Protein AF-A0A1F5B654-F1 (afdb_monomer_lite)

Secondary structure (DSSP, 8-state):
--HHHHHHHHHHHHHHHHHHHHHHHHHHHHHHHHHT-PPPEEEEEEEEEEEETTEEGGG-SSGGG--HHHHHHHHHHHHHT--EEEEEEEEEEE-S-SS-TTPPP--EEE----EEEEETTEEEEEE--SS-EEE-SSS-EEEEEEEEEEEHHHHHHTTHHHHHHHHHT-

Foldseek 3Di:
DPPVVVVVVVVVVVVVVVVVVVVVVVVVVVVLQVVLQDDKDKDWDDKAQKDKLNRTPVPPPDPVVDDPVNVVSVVVCVVVLWIKIKIKTKMWIAGCQQCPPPHHFDKDKDAKDWDFDDDVNHTFWTWMQPGIDIHGSNRGIDIGITMTMGTPSVVCVVVPPVSVVVVVVD

pLDDT: mean 78.39, std 12.97, range [49.5, 95.31]

Sequence (170 aa):
MNHSKKTISLLLVVLLGFLLFESCATLGQLGAALANLRRLKFRLSDVTDFALLGIRFSRIGSISDFNAMDALRLVQGFATKRFPAEFVLNIEAQNPNDGTGGSRQTVSTLTSLESRLLIDGVTTVTGNIDRALEIPGTGQSSIIPLRMSIDLYEFFGNKGYEGILNLALA

Radius of gyration: 29.39 Å; chains: 1; bounding box: 99×30×60 Å

Structure (mmCIF, N/CA/C/O backbone):
data_AF-A0A1F5B654-F1
#
_entry.id   AF-A0A1F5B654-F1
#
loop_
_atom_site.group_PDB
_atom_site.id
_atom_site.type_symbol
_atom_site.label_atom_id
_atom_site.label_alt_id
_atom_site.label_comp_id
_atom_site.label_asym_id
_atom_site.label_entity_id
_atom_site.label_seq_id
_atom_site.pdbx_PDB_ins_code
_atom_site.Cartn_x
_atom_site.Cartn_y
_atom_site.Cartn_z
_atom_site.occupancy
_atom_site.B_iso_or_equiv
_atom_site.auth_seq_id
_atom_site.auth_comp_id
_atom_site.auth_asym_id
_atom_site.auth_atom_id
_atom_site.pdbx_PDB_model_num
ATOM 1 N N . MET A 1 1 ? 71.977 -12.637 -32.245 1.00 56.88 1 MET A N 1
ATOM 2 C CA . MET A 1 1 ? 70.897 -12.921 -31.265 1.00 56.88 1 MET A CA 1
ATOM 3 C C . MET A 1 1 ? 70.066 -11.694 -30.832 1.00 56.88 1 MET A C 1
ATOM 5 O O . MET A 1 1 ? 69.189 -11.850 -29.992 1.00 56.88 1 MET A O 1
ATOM 9 N N . ASN A 1 2 ? 70.273 -10.494 -31.410 1.00 59.66 2 ASN A N 1
ATOM 10 C CA . ASN A 1 2 ? 69.519 -9.275 -31.046 1.00 59.66 2 ASN A CA 1
ATOM 11 C C . ASN A 1 2 ? 68.367 -8.915 -32.006 1.00 59.66 2 ASN A C 1
ATOM 13 O O . ASN A 1 2 ? 67.384 -8.332 -31.563 1.00 59.66 2 ASN A O 1
ATOM 17 N N . HIS A 1 3 ? 68.437 -9.285 -33.291 1.00 56.31 3 HIS A N 1
ATOM 18 C CA . HIS A 1 3 ? 67.361 -8.981 -34.249 1.00 56.31 3 HIS A CA 1
ATOM 19 C C . HIS A 1 3 ? 66.083 -9.795 -33.991 1.00 56.31 3 HIS A C 1
ATOM 21 O O . HIS A 1 3 ? 65.003 -9.218 -33.980 1.00 56.31 3 HIS A O 1
ATOM 27 N N . SER A 1 4 ? 66.206 -11.090 -33.668 1.00 61.38 4 SER A N 1
ATOM 28 C CA . SER A 1 4 ? 65.050 -11.958 -33.382 1.00 61.38 4 SER A CA 1
ATOM 29 C C . SER A 1 4 ? 64.292 -11.572 -32.104 1.00 61.38 4 SER A C 1
ATOM 31 O O . SER A 1 4 ? 63.087 -11.766 -32.028 1.00 61.38 4 SER A O 1
ATOM 33 N N . LYS A 1 5 ? 64.973 -11.009 -31.094 1.00 66.38 5 LYS A N 1
ATOM 34 C CA . LYS A 1 5 ? 64.323 -10.541 -29.856 1.00 66.38 5 LYS A CA 1
ATOM 35 C C . LYS A 1 5 ? 63.535 -9.245 -30.083 1.00 66.38 5 LYS A C 1
ATOM 37 O O . LYS A 1 5 ? 62.471 -9.067 -29.500 1.00 66.38 5 LYS A O 1
ATOM 42 N N . LYS A 1 6 ? 64.035 -8.365 -30.961 1.00 68.06 6 LYS A N 1
ATOM 43 C CA . LYS A 1 6 ? 63.354 -7.118 -31.348 1.00 68.06 6 LYS A CA 1
ATOM 44 C C . LYS A 1 6 ? 62.101 -7.386 -32.182 1.00 68.06 6 LYS A C 1
ATOM 46 O O . LYS A 1 6 ? 61.082 -6.758 -31.929 1.00 68.06 6 LYS A O 1
ATOM 51 N N . THR A 1 7 ? 62.151 -8.338 -33.115 1.00 75.31 7 THR A N 1
ATOM 52 C CA . THR A 1 7 ? 60.971 -8.725 -33.904 1.00 75.31 7 THR A CA 1
ATOM 53 C C . THR A 1 7 ? 59.907 -9.412 -33.053 1.00 75.31 7 THR A C 1
ATOM 55 O O . THR A 1 7 ? 58.740 -9.076 -33.196 1.00 75.31 7 THR A O 1
ATOM 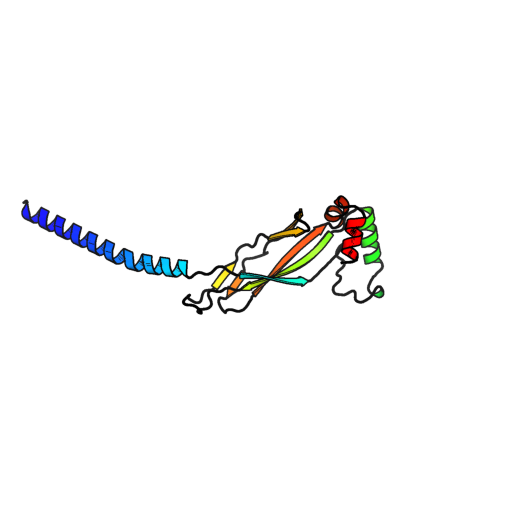58 N N . ILE A 1 8 ? 60.288 -10.286 -32.112 1.00 78.88 8 ILE A N 1
ATOM 59 C CA . ILE A 1 8 ? 59.339 -10.912 -31.170 1.00 78.88 8 ILE A CA 1
ATOM 60 C C . ILE A 1 8 ? 58.686 -9.865 -30.255 1.00 78.88 8 ILE A C 1
ATOM 62 O O . ILE A 1 8 ? 57.474 -9.895 -30.070 1.00 78.88 8 ILE A O 1
ATOM 66 N N . SER A 1 9 ? 59.460 -8.909 -29.728 1.00 78.00 9 SER A N 1
ATOM 67 C CA . SER A 1 9 ? 58.923 -7.821 -28.896 1.00 78.00 9 SER A CA 1
ATOM 68 C C . SER A 1 9 ? 57.938 -6.935 -29.671 1.00 78.00 9 SER A C 1
ATOM 70 O O . SER A 1 9 ? 56.859 -6.623 -29.174 1.00 78.00 9 SER A O 1
ATOM 72 N N . LEU A 1 10 ? 58.254 -6.604 -30.929 1.00 82.44 10 LEU A N 1
ATOM 73 C CA . LEU A 1 10 ? 57.362 -5.836 -31.801 1.00 82.44 10 LEU A CA 1
ATOM 74 C C . LEU A 1 10 ? 56.053 -6.591 -32.085 1.00 82.44 10 LEU A C 1
ATOM 76 O O . LEU A 1 10 ? 54.979 -6.000 -32.033 1.00 82.44 10 LEU A O 1
ATOM 80 N N . LEU A 1 11 ? 56.132 -7.900 -32.335 1.00 83.81 11 LEU A N 1
ATOM 81 C CA . LEU A 1 11 ? 54.964 -8.745 -32.601 1.00 83.81 11 LEU A CA 1
ATOM 82 C C . LEU A 1 11 ? 54.066 -8.881 -31.362 1.00 83.81 11 LEU A C 1
ATOM 84 O O . LEU A 1 11 ? 52.845 -8.859 -31.486 1.00 83.81 11 LEU A O 1
ATOM 88 N N . LEU A 1 12 ? 54.666 -8.941 -30.169 1.00 83.88 12 LEU A N 1
ATOM 89 C CA . LEU A 1 12 ? 53.942 -8.967 -28.899 1.00 83.88 12 LEU A CA 1
ATOM 90 C C . LEU A 1 12 ? 53.215 -7.640 -28.627 1.00 83.88 12 LEU A C 1
ATOM 92 O O . LEU A 1 12 ? 52.071 -7.653 -28.188 1.00 83.88 12 LEU A O 1
ATOM 96 N N . VAL A 1 13 ? 53.847 -6.501 -28.929 1.00 84.88 13 VAL A N 1
ATOM 97 C CA . VAL A 1 13 ? 53.232 -5.168 -28.792 1.00 84.88 13 VAL A CA 1
ATOM 98 C C . VAL A 1 13 ? 52.082 -4.981 -29.783 1.00 84.88 13 VAL A C 1
ATOM 100 O O . VAL A 1 13 ? 51.041 -4.446 -29.411 1.00 84.88 13 VAL A O 1
ATOM 103 N N . VAL A 1 14 ? 52.228 -5.462 -31.021 1.00 83.56 14 VAL A N 1
ATOM 104 C CA . VAL A 1 14 ? 51.152 -5.423 -32.025 1.00 83.56 14 VAL A CA 1
ATOM 105 C C . VAL A 1 14 ? 49.980 -6.317 -31.611 1.00 83.56 14 VAL A C 1
ATOM 107 O O . VAL A 1 14 ? 48.833 -5.881 -31.689 1.00 83.56 14 VAL A O 1
ATOM 110 N N . LEU A 1 15 ? 50.248 -7.526 -31.107 1.00 81.94 15 LEU A N 1
ATOM 111 C CA . LEU A 1 15 ? 49.211 -8.435 -30.611 1.00 81.94 15 LEU A CA 1
ATOM 112 C C . LEU A 1 15 ? 48.472 -7.852 -29.396 1.00 81.94 15 LEU A C 1
ATOM 114 O O . LEU A 1 15 ? 47.245 -7.908 -29.335 1.00 81.94 15 LEU A O 1
ATOM 118 N N . LEU A 1 16 ? 49.204 -7.243 -28.459 1.00 78.81 16 LEU A N 1
ATOM 119 C CA . LEU A 1 16 ? 48.617 -6.571 -27.299 1.00 78.81 16 LEU A CA 1
ATOM 120 C C . LEU A 1 16 ? 47.787 -5.348 -27.719 1.00 78.81 16 LEU A C 1
ATOM 122 O O . LEU A 1 16 ? 46.717 -5.119 -27.167 1.00 78.81 16 LEU A O 1
ATOM 126 N N . GLY A 1 17 ? 48.235 -4.606 -28.737 1.00 78.50 17 GLY A N 1
ATOM 127 C CA . GLY A 1 17 ? 47.474 -3.512 -29.339 1.00 78.50 17 GLY A CA 1
ATOM 128 C C . GLY A 1 17 ? 46.145 -3.987 -29.927 1.00 78.50 17 GLY A C 1
ATOM 129 O O . GLY A 1 17 ? 45.105 -3.422 -29.602 1.00 78.50 17 GLY A O 1
ATOM 130 N N . PHE A 1 18 ? 46.153 -5.065 -30.718 1.00 73.31 18 PHE A N 1
ATOM 131 C CA . PHE A 1 18 ? 44.936 -5.640 -31.308 1.00 73.31 18 PHE A CA 1
ATOM 132 C C . PHE A 1 18 ? 43.916 -6.100 -30.254 1.00 73.31 18 PHE A C 1
ATOM 134 O O . PHE A 1 18 ? 42.723 -5.847 -30.412 1.00 73.31 18 PHE A O 1
ATOM 141 N N . LEU A 1 19 ? 44.372 -6.699 -29.149 1.00 71.00 19 LEU A N 1
ATOM 142 C CA . LEU A 1 19 ? 43.492 -7.124 -28.051 1.00 71.00 19 LEU A CA 1
ATOM 143 C C . LEU A 1 19 ? 42.829 -5.943 -27.324 1.00 71.00 19 LEU A C 1
ATOM 145 O O . LEU A 1 19 ? 41.707 -6.070 -26.833 1.00 71.00 19 LEU A O 1
ATOM 149 N N . LEU A 1 20 ? 43.487 -4.782 -27.278 1.00 67.38 20 LEU A N 1
ATOM 150 C CA . LEU A 1 20 ? 42.923 -3.576 -26.669 1.00 67.38 20 LEU A CA 1
ATOM 151 C C . LEU A 1 20 ? 41.881 -2.896 -27.574 1.00 67.38 20 LEU A C 1
ATOM 153 O O . LEU A 1 20 ? 40.923 -2.329 -27.048 1.00 67.38 20 LEU A O 1
ATOM 157 N N . PHE A 1 21 ? 41.988 -3.003 -28.905 1.00 65.62 21 PHE A N 1
ATOM 158 C CA . PHE A 1 21 ? 40.995 -2.433 -29.832 1.00 65.62 21 PHE A CA 1
ATOM 159 C C . PHE A 1 21 ? 39.632 -3.152 -29.788 1.00 65.62 21 PHE A C 1
ATOM 161 O O . PHE A 1 21 ? 38.596 -2.488 -29.815 1.00 65.62 21 PHE A O 1
ATOM 168 N N . GLU A 1 22 ? 39.612 -4.480 -29.633 1.00 60.59 22 GLU A N 1
ATOM 169 C CA . GLU A 1 22 ? 38.377 -5.285 -29.509 1.00 60.59 22 GLU A CA 1
ATOM 170 C C . GLU A 1 22 ? 37.593 -4.986 -28.210 1.00 60.59 22 GLU A C 1
ATOM 172 O O . GLU A 1 22 ? 36.364 -5.073 -28.161 1.00 60.59 22 GLU A O 1
ATOM 177 N N . SER A 1 23 ? 38.288 -4.570 -27.144 1.00 58.88 23 SER A N 1
ATOM 178 C CA . SER A 1 23 ? 37.666 -4.278 -25.841 1.00 58.88 23 SER A CA 1
ATOM 179 C C . SER A 1 23 ? 36.806 -3.005 -25.815 1.00 58.88 23 SER A C 1
ATOM 181 O O . SER A 1 23 ? 35.930 -2.865 -24.963 1.00 58.88 23 SER A O 1
ATOM 183 N N . CYS A 1 24 ? 37.007 -2.078 -26.756 1.00 62.72 24 CYS A N 1
ATOM 184 C CA . CYS A 1 24 ? 36.300 -0.795 -26.750 1.00 62.72 24 CYS A CA 1
ATOM 185 C C . CYS A 1 24 ? 34.873 -0.910 -27.324 1.00 62.72 24 CYS A C 1
ATOM 187 O O . CYS A 1 24 ? 33.939 -0.268 -26.837 1.00 62.72 24 CYS A O 1
ATOM 189 N N . ALA A 1 25 ? 34.671 -1.784 -28.318 1.00 63.09 25 ALA A N 1
ATOM 190 C CA . ALA A 1 25 ? 33.364 -2.011 -28.939 1.00 63.09 25 ALA A CA 1
ATOM 191 C C . ALA A 1 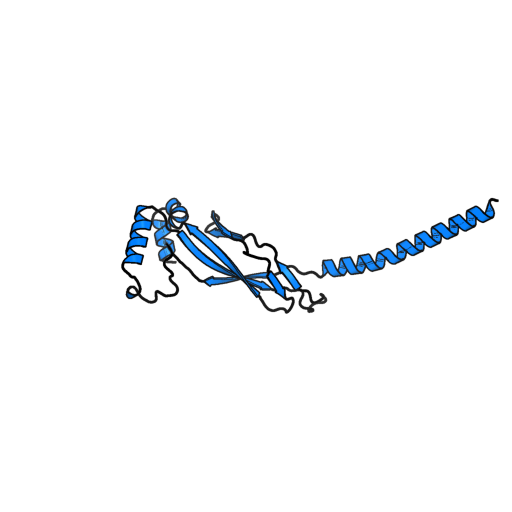25 ? 32.374 -2.720 -27.994 1.00 63.09 25 ALA A C 1
ATOM 193 O O . ALA A 1 25 ? 31.187 -2.391 -27.968 1.00 63.09 25 ALA A O 1
ATOM 194 N N . THR A 1 26 ? 32.863 -3.652 -27.175 1.00 62.50 26 THR A N 1
ATOM 195 C CA . THR A 1 26 ? 32.043 -4.394 -26.203 1.00 62.50 26 THR A CA 1
ATOM 196 C C . THR A 1 26 ? 31.641 -3.525 -25.007 1.00 62.50 26 THR A C 1
ATOM 198 O O . THR A 1 26 ? 30.491 -3.575 -24.566 1.00 62.50 26 THR A O 1
ATOM 201 N N . LEU A 1 27 ? 32.531 -2.645 -24.537 1.00 61.28 27 LEU A N 1
ATOM 202 C CA . LEU A 1 27 ? 32.226 -1.670 -23.483 1.00 61.28 27 LEU A CA 1
ATOM 203 C C . LEU A 1 27 ? 31.180 -0.635 -23.919 1.00 61.28 27 LEU A C 1
ATOM 205 O O . LEU A 1 27 ? 30.294 -0.299 -23.134 1.00 61.28 27 LEU A O 1
ATOM 209 N N . GLY A 1 28 ? 31.230 -0.166 -25.171 1.00 61.41 28 GLY A N 1
ATOM 210 C CA . GLY A 1 28 ? 30.228 0.757 -25.714 1.00 61.41 28 GLY A CA 1
ATOM 211 C C . GLY A 1 28 ? 28.823 0.148 -25.779 1.00 61.41 28 GLY A C 1
ATOM 212 O O . GLY A 1 28 ? 27.845 0.808 -25.430 1.00 61.41 28 GLY A O 1
ATOM 213 N N . GLN A 1 29 ? 28.716 -1.131 -26.151 1.00 58.28 29 GLN A N 1
ATOM 214 C CA . GLN A 1 29 ? 27.439 -1.857 -26.182 1.00 58.28 29 GLN A CA 1
ATOM 215 C C . GLN A 1 29 ? 26.865 -2.085 -24.779 1.00 58.28 29 GLN A C 1
ATOM 217 O O . GLN A 1 29 ? 25.664 -1.910 -24.575 1.00 58.28 29 GLN A O 1
ATOM 222 N N . LEU A 1 30 ? 27.711 -2.413 -23.799 1.00 59.41 30 LEU A N 1
ATOM 223 C CA . LEU A 1 30 ? 27.300 -2.547 -22.398 1.00 59.41 30 LEU A CA 1
ATOM 224 C C . LEU A 1 30 ? 26.884 -1.201 -21.791 1.00 59.41 30 LEU A C 1
ATOM 226 O O . LEU A 1 30 ? 25.859 -1.123 -21.117 1.00 59.41 30 LEU A O 1
ATOM 230 N N . GLY A 1 31 ? 27.634 -0.134 -22.075 1.00 60.50 31 GLY A N 1
ATOM 231 C CA . GLY A 1 31 ? 27.306 1.227 -21.656 1.00 60.50 31 GLY A CA 1
ATOM 232 C C . GLY A 1 31 ? 25.992 1.719 -22.259 1.00 60.50 31 GLY A C 1
ATOM 233 O O . GLY A 1 31 ? 25.167 2.269 -21.538 1.00 60.50 31 GLY A O 1
ATOM 234 N N . ALA A 1 32 ? 25.745 1.457 -23.545 1.00 57.69 32 ALA A N 1
ATOM 235 C CA . ALA A 1 32 ? 24.478 1.773 -24.201 1.00 57.69 32 ALA A CA 1
ATOM 236 C C . ALA A 1 32 ? 23.314 0.931 -23.653 1.00 57.69 32 ALA A C 1
ATOM 238 O O . ALA A 1 32 ? 22.221 1.459 -23.460 1.00 57.69 32 ALA A O 1
ATOM 239 N N . ALA A 1 33 ? 23.526 -0.355 -23.363 1.00 55.66 33 ALA A N 1
ATOM 240 C CA . ALA A 1 33 ? 22.506 -1.202 -22.751 1.00 55.66 33 ALA A CA 1
ATOM 241 C C . ALA A 1 33 ? 22.137 -0.713 -21.341 1.00 55.66 33 ALA A C 1
ATOM 243 O O . ALA A 1 33 ? 20.953 -0.587 -21.046 1.00 55.66 33 ALA A O 1
ATOM 244 N N . LEU A 1 34 ? 23.119 -0.358 -20.501 1.00 59.00 34 LEU A N 1
ATOM 245 C CA . LEU A 1 34 ? 22.869 0.216 -19.172 1.00 59.00 34 LEU A CA 1
ATOM 246 C C . LEU A 1 34 ? 22.266 1.626 -19.235 1.00 59.00 34 LEU A C 1
ATOM 248 O O . LEU A 1 34 ? 21.372 1.936 -18.453 1.00 59.00 34 LEU A O 1
ATOM 252 N N . ALA A 1 35 ? 22.726 2.476 -20.157 1.00 58.59 35 ALA A N 1
ATOM 253 C CA . ALA A 1 35 ? 22.224 3.842 -20.314 1.00 58.59 35 ALA A CA 1
ATOM 254 C C . ALA A 1 35 ? 20.762 3.883 -20.786 1.00 58.59 35 ALA A C 1
ATOM 256 O O . ALA A 1 35 ? 20.040 4.825 -20.463 1.00 58.59 35 ALA A O 1
ATOM 257 N N . ASN A 1 36 ? 20.318 2.858 -21.520 1.00 55.44 36 ASN A N 1
ATOM 258 C CA . ASN A 1 36 ? 18.947 2.749 -22.015 1.00 55.44 36 ASN A CA 1
ATOM 259 C C . ASN A 1 36 ? 17.988 2.036 -21.051 1.00 55.44 36 ASN A C 1
ATOM 261 O O . ASN A 1 36 ? 16.782 2.042 -21.309 1.00 55.44 36 ASN A O 1
ATOM 265 N N . LEU A 1 37 ? 18.476 1.461 -19.942 1.00 59.19 37 LEU A N 1
ATOM 266 C CA . LEU A 1 37 ? 17.613 0.917 -18.894 1.00 59.19 37 LEU A CA 1
ATOM 267 C C . LEU A 1 37 ? 16.969 2.062 -18.114 1.00 59.19 37 LEU A C 1
ATOM 269 O O . LEU A 1 37 ? 17.524 2.647 -17.182 1.00 59.19 37 LEU A O 1
ATOM 273 N N . ARG A 1 38 ? 15.750 2.389 -18.521 1.00 69.50 38 ARG A N 1
ATOM 274 C CA . ARG A 1 38 ? 14.913 3.385 -17.870 1.00 69.50 38 ARG A CA 1
ATOM 275 C C . ARG A 1 38 ? 14.325 2.785 -16.591 1.00 69.50 38 ARG A C 1
ATOM 277 O O . ARG A 1 38 ? 13.919 1.625 -16.560 1.00 69.50 38 ARG A O 1
ATOM 284 N N . ARG A 1 39 ? 14.279 3.587 -15.523 1.00 83.25 39 ARG A N 1
ATOM 285 C CA . ARG A 1 39 ? 13.740 3.168 -14.219 1.00 83.25 39 ARG A CA 1
ATOM 286 C C . ARG A 1 39 ? 12.236 2.910 -14.309 1.00 83.25 39 ARG A C 1
ATOM 288 O O . ARG A 1 39 ? 11.538 3.650 -15.003 1.00 83.25 39 ARG A O 1
ATOM 295 N N . LEU A 1 40 ? 11.753 1.914 -13.565 1.00 89.12 40 LEU A N 1
ATOM 296 C CA . LEU A 1 40 ? 10.320 1.701 -13.360 1.00 89.12 40 LEU A CA 1
ATOM 297 C C . LEU A 1 40 ? 9.656 2.993 -12.869 1.00 89.12 40 LEU A C 1
ATOM 299 O O . LEU A 1 40 ? 10.220 3.724 -12.050 1.00 89.12 40 LEU A O 1
ATOM 303 N N . LYS A 1 41 ? 8.460 3.267 -13.382 1.00 91.44 41 LYS A N 1
ATOM 304 C CA . LYS A 1 41 ? 7.625 4.386 -12.946 1.00 91.44 41 LYS A CA 1
ATOM 305 C C . LYS A 1 41 ? 6.515 3.854 -12.063 1.00 91.44 41 LYS A C 1
ATOM 307 O O . LYS A 1 41 ? 5.885 2.867 -12.428 1.00 91.44 41 LYS A O 1
ATOM 312 N N . PHE A 1 42 ? 6.265 4.532 -10.951 1.00 91.62 42 PHE A N 1
ATOM 313 C CA . PHE A 1 42 ? 5.256 4.132 -9.980 1.00 91.62 42 PHE A CA 1
ATOM 314 C C . PHE A 1 42 ? 4.171 5.196 -9.863 1.00 91.62 42 PHE A C 1
ATOM 316 O O . PHE A 1 42 ? 4.467 6.393 -9.893 1.00 91.62 42 PHE A O 1
ATOM 323 N N . ARG A 1 43 ? 2.923 4.759 -9.708 1.00 92.81 43 ARG A N 1
ATOM 324 C CA . ARG A 1 43 ? 1.765 5.623 -9.471 1.00 92.81 43 ARG A CA 1
ATOM 325 C C . ARG A 1 43 ? 0.841 4.967 -8.452 1.00 92.81 43 ARG A C 1
ATOM 327 O O . ARG A 1 43 ? 0.587 3.772 -8.530 1.00 92.81 43 ARG A O 1
ATOM 334 N N . LEU A 1 44 ? 0.317 5.750 -7.514 1.00 90.88 44 LEU A N 1
ATOM 335 C CA . LEU A 1 44 ? -0.742 5.286 -6.617 1.00 90.88 44 LEU A CA 1
ATOM 336 C C . LEU A 1 44 ? -2.025 5.083 -7.436 1.00 90.88 44 LEU A C 1
ATOM 338 O O . LEU A 1 44 ? -2.423 5.982 -8.184 1.00 90.88 44 LEU A O 1
ATOM 342 N N . SER A 1 45 ? -2.624 3.898 -7.332 1.00 93.06 45 SER A N 1
ATOM 343 C CA . SER A 1 45 ? -3.876 3.553 -8.011 1.00 93.06 45 SER A CA 1
ATOM 344 C C . SER A 1 45 ? -5.058 3.838 -7.095 1.00 93.06 45 SER A C 1
ATOM 346 O O . SER A 1 45 ? -5.756 4.835 -7.268 1.00 93.06 45 SER A O 1
ATOM 348 N N . ASP A 1 46 ? -5.246 2.978 -6.101 1.00 91.06 46 ASP A N 1
ATOM 349 C CA . ASP A 1 46 ? -6.411 2.940 -5.234 1.00 91.06 46 ASP A CA 1
ATOM 350 C C . ASP A 1 46 ? -6.082 2.217 -3.921 1.00 91.06 46 ASP A C 1
ATOM 352 O O . ASP A 1 46 ? -5.037 1.573 -3.771 1.00 91.06 46 ASP A O 1
ATOM 356 N N . VAL A 1 47 ? -6.983 2.360 -2.952 1.00 89.50 47 VAL A N 1
ATOM 357 C CA . VAL A 1 47 ? -6.931 1.664 -1.667 1.00 89.50 47 VAL A CA 1
ATOM 358 C C . VAL A 1 47 ? -8.106 0.701 -1.607 1.00 89.50 47 VAL A C 1
ATOM 360 O O . VAL A 1 47 ? -9.250 1.091 -1.830 1.00 89.50 47 VAL A O 1
ATOM 363 N N . THR A 1 48 ? -7.821 -0.558 -1.302 1.00 90.75 48 THR A N 1
ATOM 364 C CA . THR A 1 48 ? -8.804 -1.646 -1.278 1.00 90.75 48 THR A CA 1
ATOM 365 C C . THR A 1 48 ? -8.713 -2.431 0.025 1.00 90.75 48 THR A C 1
ATOM 367 O O . THR A 1 48 ? -7.813 -2.212 0.837 1.00 90.75 48 THR A O 1
ATOM 370 N N . ASP A 1 49 ? -9.678 -3.326 0.252 1.00 90.12 49 ASP A N 1
ATOM 371 C CA . ASP A 1 49 ? -9.693 -4.249 1.394 1.00 90.12 49 ASP A CA 1
ATOM 372 C C . ASP A 1 49 ? -9.534 -3.582 2.769 1.00 90.12 49 ASP A C 1
ATOM 374 O O . ASP A 1 49 ? -8.937 -4.155 3.680 1.00 90.12 49 ASP A O 1
ATOM 378 N N . PHE A 1 50 ? -10.092 -2.379 2.936 1.00 88.69 50 PHE A N 1
ATOM 379 C CA . PHE A 1 50 ? -10.056 -1.691 4.221 1.00 88.69 50 PHE A CA 1
ATOM 380 C C . PHE A 1 50 ? -10.797 -2.496 5.299 1.00 88.69 50 PHE A C 1
ATOM 382 O O . PHE A 1 50 ? -11.972 -2.868 5.143 1.00 88.69 50 PHE A O 1
ATOM 389 N N . ALA A 1 51 ? -10.112 -2.724 6.413 1.00 89.25 51 ALA A N 1
ATOM 390 C CA . ALA A 1 51 ? -10.637 -3.364 7.600 1.00 89.25 51 ALA A CA 1
ATOM 391 C C . ALA A 1 51 ? -10.237 -2.591 8.859 1.00 89.25 51 ALA A C 1
ATOM 393 O O . ALA A 1 51 ? -9.116 -2.114 8.958 1.00 89.25 51 ALA A O 1
ATOM 394 N N . LEU A 1 52 ? -11.127 -2.516 9.846 1.00 87.88 52 LEU A N 1
ATOM 395 C CA . LEU A 1 52 ? -10.867 -1.943 11.172 1.00 87.88 52 LEU A CA 1
ATOM 396 C C . LEU A 1 52 ? -11.224 -2.991 12.213 1.00 87.88 52 LEU A C 1
ATOM 398 O O . LEU A 1 52 ? -12.341 -3.503 12.193 1.00 87.88 52 LEU A O 1
ATOM 402 N N . LEU A 1 53 ? -10.297 -3.335 13.110 1.00 89.25 53 LEU A N 1
ATOM 403 C CA . LEU A 1 53 ? -10.510 -4.404 14.099 1.00 89.25 53 LEU A CA 1
ATOM 404 C C . LEU A 1 53 ? -10.939 -5.739 13.440 1.00 89.25 53 LEU A C 1
ATOM 406 O O . LEU A 1 53 ? -11.708 -6.516 14.007 1.00 89.25 53 LEU A O 1
ATOM 410 N N . GLY A 1 54 ? -10.474 -5.985 12.207 1.00 87.62 54 GLY A N 1
ATOM 411 C CA . GLY A 1 54 ? -10.847 -7.140 11.379 1.00 87.62 54 GLY A CA 1
ATOM 412 C C . GLY A 1 54 ? -12.243 -7.069 10.737 1.00 87.62 54 GLY A C 1
ATOM 413 O O . GLY A 1 54 ? -12.630 -7.988 10.012 1.00 87.62 54 GLY A O 1
ATOM 414 N N . ILE A 1 55 ? -13.001 -5.996 10.970 1.00 85.62 55 ILE A N 1
ATOM 415 C CA . ILE A 1 55 ? -14.301 -5.730 10.343 1.00 85.62 55 ILE A CA 1
ATOM 416 C C . ILE A 1 55 ? -14.029 -5.139 8.960 1.00 85.62 55 ILE A C 1
ATOM 418 O O . ILE A 1 55 ? -13.363 -4.115 8.867 1.00 85.62 55 ILE A O 1
ATOM 422 N N . ARG A 1 56 ? -14.504 -5.768 7.879 1.00 83.81 56 ARG A N 1
ATOM 423 C CA . ARG A 1 56 ? -14.282 -5.286 6.502 1.00 83.81 56 ARG A CA 1
ATOM 424 C C . ARG A 1 56 ? -15.388 -4.333 6.064 1.00 83.81 56 ARG A C 1
ATOM 426 O O . ARG A 1 56 ? -16.562 -4.688 6.124 1.00 83.81 56 ARG A O 1
ATOM 433 N N . PHE A 1 57 ? -14.998 -3.170 5.549 1.00 69.62 57 PHE A N 1
ATOM 434 C CA . PHE A 1 57 ? -15.928 -2.096 5.173 1.00 69.62 57 PHE A CA 1
ATOM 435 C C . PHE A 1 57 ? -16.357 -2.144 3.703 1.00 69.62 57 PHE A C 1
ATOM 437 O O . PHE A 1 57 ? -17.315 -1.478 3.330 1.00 69.62 57 PHE A O 1
ATOM 444 N N . SER A 1 58 ? -15.753 -3.018 2.885 1.00 61.75 58 SER A N 1
ATOM 445 C CA . SER A 1 58 ? -16.155 -3.284 1.490 1.00 61.75 58 SER A CA 1
ATOM 446 C C . SER A 1 58 ? -17.594 -3.802 1.326 1.00 61.75 58 SER A C 1
ATOM 448 O O . SER A 1 58 ? -18.072 -3.953 0.204 1.00 61.75 58 SER A O 1
ATOM 450 N N . ARG A 1 59 ? -18.291 -4.075 2.437 1.00 50.53 59 ARG A N 1
ATOM 451 C CA . ARG A 1 59 ? -19.645 -4.635 2.488 1.00 50.53 59 ARG A CA 1
ATOM 452 C C . ARG A 1 59 ? -20.676 -3.735 3.176 1.00 50.53 59 ARG A C 1
ATOM 454 O O . ARG A 1 59 ? -21.830 -4.131 3.249 1.00 50.53 59 ARG A O 1
ATOM 461 N N . ILE A 1 60 ? -20.281 -2.577 3.704 1.00 49.50 60 ILE A N 1
ATOM 462 C CA . ILE A 1 60 ? -21.137 -1.768 4.582 1.00 49.50 60 ILE A CA 1
ATOM 463 C C . ILE A 1 60 ? -21.725 -0.622 3.761 1.00 49.50 60 ILE A C 1
ATOM 465 O O . ILE A 1 60 ? -21.237 0.503 3.780 1.00 49.50 60 ILE A O 1
ATOM 469 N N . GLY A 1 61 ? -22.770 -0.935 2.995 1.00 55.44 61 GLY A N 1
ATOM 470 C CA . GLY A 1 61 ? -23.615 0.085 2.365 1.00 55.44 61 GLY A CA 1
ATOM 471 C C . GLY A 1 61 ? -24.628 0.681 3.348 1.00 55.44 61 GLY A C 1
ATOM 472 O O . GLY A 1 61 ? -25.268 1.684 3.040 1.00 55.44 61 GLY A O 1
ATOM 473 N N . SER A 1 62 ? -24.794 0.062 4.526 1.00 55.38 62 SER A N 1
ATOM 474 C CA . SER A 1 62 ? -25.810 0.422 5.512 1.00 55.38 62 SER A CA 1
ATOM 475 C C . SER A 1 62 ? -25.403 0.063 6.947 1.00 55.38 62 SER A C 1
ATOM 477 O O . SER A 1 62 ? -24.686 -0.906 7.189 1.00 55.38 62 SER A O 1
ATOM 479 N N . ILE A 1 63 ? -25.938 0.796 7.929 1.00 58.09 63 ILE A N 1
ATOM 480 C CA . ILE A 1 63 ? -25.797 0.491 9.369 1.00 58.09 63 ILE A CA 1
ATOM 481 C C . ILE A 1 63 ? -26.368 -0.904 9.714 1.00 58.09 63 ILE A C 1
ATOM 483 O O . ILE A 1 63 ? -25.970 -1.506 10.707 1.00 58.09 63 ILE A O 1
ATOM 487 N N . SER A 1 64 ? -27.261 -1.457 8.8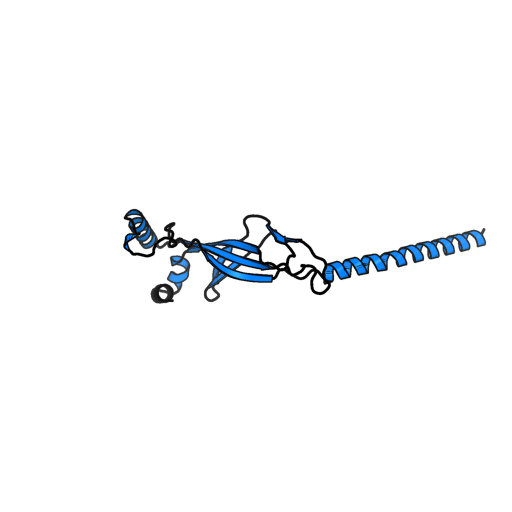83 1.00 58.81 64 SER A N 1
ATOM 488 C CA . SER A 1 64 ? -27.863 -2.787 9.063 1.00 58.81 64 SER A CA 1
ATOM 489 C C . SER A 1 64 ? -26.930 -3.972 8.789 1.00 58.81 64 SER A C 1
ATOM 491 O O . SER A 1 64 ? -27.268 -5.090 9.172 1.00 58.81 64 SER A O 1
ATOM 493 N N . ASP A 1 65 ? -25.759 -3.755 8.185 1.00 64.56 65 ASP A N 1
ATOM 494 C CA . ASP A 1 65 ? -24.764 -4.816 7.965 1.00 64.56 65 ASP A CA 1
ATOM 495 C C . ASP A 1 65 ? -23.923 -5.108 9.226 1.00 64.56 65 ASP A C 1
ATOM 497 O O . ASP A 1 65 ? -23.134 -6.057 9.257 1.00 64.56 65 AS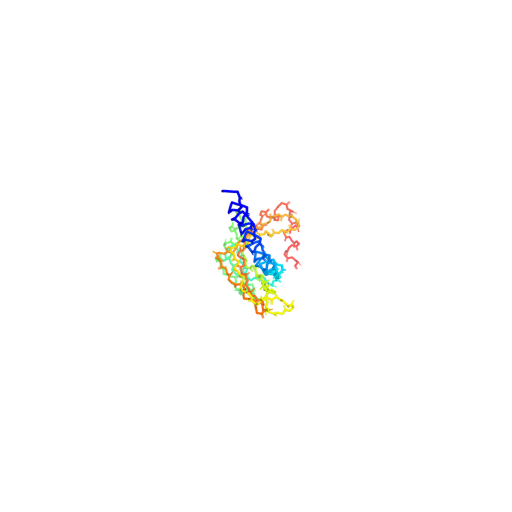P A O 1
ATOM 501 N N . PHE A 1 66 ? -24.108 -4.309 10.285 1.00 68.19 66 PHE A N 1
ATOM 502 C CA . PHE A 1 66 ? -23.409 -4.440 11.558 1.00 68.19 66 PHE A CA 1
ATOM 503 C C . PHE A 1 66 ? -24.042 -5.530 12.430 1.00 68.19 66 PHE A C 1
ATOM 505 O O . PHE A 1 66 ? -25.172 -5.402 12.904 1.00 68.19 66 PHE A O 1
ATOM 512 N N . ASN A 1 67 ? -23.303 -6.611 12.680 1.00 79.44 67 ASN A N 1
ATOM 513 C CA . ASN A 1 67 ? -23.738 -7.654 13.609 1.00 79.44 67 ASN A CA 1
ATOM 514 C C . ASN A 1 67 ? -23.264 -7.362 15.050 1.00 79.44 67 ASN A C 1
ATOM 516 O O . ASN A 1 67 ? -22.393 -6.525 15.300 1.00 79.44 67 ASN A O 1
ATOM 520 N N . ALA A 1 68 ? -23.824 -8.087 16.023 1.00 85.12 68 ALA A N 1
ATOM 521 C CA . ALA A 1 68 ? -23.483 -7.926 17.440 1.00 85.12 68 ALA A CA 1
ATOM 522 C C . ALA A 1 68 ? -21.997 -8.206 17.756 1.00 85.12 68 ALA A C 1
ATOM 524 O O . ALA A 1 68 ? -21.451 -7.631 18.698 1.00 85.12 68 ALA A O 1
ATOM 525 N N . MET A 1 69 ? -21.326 -9.054 16.969 1.00 86.31 69 MET A N 1
ATOM 526 C CA . MET A 1 69 ? -19.901 -9.346 17.152 1.00 86.31 69 MET A CA 1
ATOM 527 C C . MET A 1 69 ? -19.018 -8.182 16.709 1.00 86.31 69 MET A C 1
ATOM 529 O O . MET A 1 69 ? -18.026 -7.885 17.370 1.00 86.31 69 MET A O 1
ATOM 533 N N . ASP A 1 70 ? -19.387 -7.498 15.631 1.00 84.44 70 ASP A N 1
ATOM 534 C CA . ASP A 1 70 ? -18.685 -6.305 15.168 1.00 84.44 70 ASP A CA 1
ATOM 535 C C . ASP A 1 70 ? -18.845 -5.164 16.182 1.00 84.44 70 ASP A C 1
ATOM 537 O O . ASP A 1 70 ? -17.867 -4.501 16.525 1.00 84.44 70 ASP A O 1
ATOM 541 N N . ALA A 1 71 ? -20.037 -5.009 16.773 1.00 82.69 71 ALA A N 1
ATOM 542 C CA . ALA A 1 71 ? -20.258 -4.069 17.874 1.00 82.69 71 ALA A CA 1
ATOM 543 C C . ALA A 1 71 ? -19.390 -4.395 19.104 1.00 82.69 71 ALA A C 1
ATOM 545 O O . ALA A 1 71 ? -18.763 -3.502 19.675 1.00 82.69 71 ALA A O 1
ATOM 546 N N . LEU A 1 72 ? -19.290 -5.673 19.487 1.00 89.00 72 LEU A N 1
ATOM 547 C CA . LEU A 1 72 ? -18.424 -6.106 20.586 1.00 89.00 72 LEU A CA 1
ATOM 548 C C . LEU A 1 72 ? -16.944 -5.797 20.308 1.00 89.00 72 LEU A C 1
ATOM 550 O O . LEU A 1 72 ? -16.250 -5.293 21.191 1.00 89.00 72 LEU A O 1
ATOM 554 N N . ARG A 1 73 ? -16.466 -6.050 19.082 1.00 88.19 73 ARG A N 1
ATOM 555 C CA . ARG A 1 73 ? -15.091 -5.728 18.662 1.00 88.19 73 ARG A CA 1
ATOM 556 C C . ARG A 1 73 ? -14.806 -4.233 18.751 1.00 88.19 73 ARG A C 1
ATOM 558 O O . ARG A 1 73 ? -13.758 -3.862 19.273 1.00 88.19 73 ARG A O 1
ATOM 565 N N . LEU A 1 74 ? -15.734 -3.383 18.305 1.00 84.56 74 LEU A N 1
ATOM 566 C CA . LEU A 1 74 ? -15.610 -1.927 18.437 1.00 84.56 74 LEU A CA 1
ATOM 567 C C . LEU A 1 74 ? -15.505 -1.491 19.904 1.00 84.56 74 LEU A C 1
ATOM 569 O O . LEU A 1 74 ? -14.609 -0.724 20.254 1.00 84.56 74 LEU A O 1
ATOM 573 N N . VAL A 1 75 ? -16.389 -1.998 20.771 1.00 85.25 75 VAL A N 1
ATOM 574 C CA . VAL A 1 75 ? -16.382 -1.678 22.210 1.00 85.25 75 VAL A CA 1
ATOM 575 C C . VAL A 1 75 ? -15.073 -2.121 22.861 1.00 85.25 75 VAL A C 1
ATOM 577 O O . VAL A 1 75 ? -14.481 -1.371 23.638 1.00 85.25 75 VAL A O 1
ATOM 580 N N . GLN A 1 76 ? -14.586 -3.315 22.523 1.00 89.12 76 GLN A N 1
ATOM 581 C CA . GLN A 1 76 ? -13.307 -3.810 23.019 1.00 89.12 76 GLN A CA 1
ATOM 582 C C . GLN A 1 76 ? -12.134 -2.951 22.525 1.00 89.12 76 GLN A C 1
ATOM 584 O O . GLN A 1 76 ? -11.258 -2.611 23.322 1.00 89.12 76 GLN A O 1
ATOM 589 N N . GLY A 1 77 ? -12.118 -2.566 21.246 1.00 86.38 77 GLY A N 1
ATOM 590 C CA . GLY A 1 77 ? -11.112 -1.659 20.684 1.00 86.38 77 GLY A CA 1
ATOM 591 C C . GLY A 1 77 ? -11.083 -0.313 21.408 1.00 86.38 77 GLY A C 1
ATOM 592 O O . GLY A 1 77 ? -10.019 0.160 21.807 1.00 86.38 77 GLY A O 1
ATOM 593 N N . PHE A 1 78 ? -12.260 0.245 21.708 1.00 84.31 78 PHE A N 1
ATOM 594 C CA . PHE A 1 78 ? -12.386 1.470 22.496 1.00 84.31 78 PHE A CA 1
ATOM 595 C C . PHE A 1 78 ? -11.846 1.312 23.923 1.00 84.31 78 PHE A C 1
ATOM 597 O O . PHE A 1 78 ? -11.023 2.112 24.366 1.00 84.31 78 PHE A O 1
ATOM 604 N N . ALA A 1 79 ? -12.250 0.254 24.632 1.00 87.56 79 ALA A N 1
ATOM 605 C CA . ALA A 1 79 ? -11.802 -0.011 26.000 1.00 87.56 79 ALA A CA 1
ATOM 606 C C . ALA A 1 79 ? -10.286 -0.263 26.089 1.00 87.56 79 ALA A C 1
ATOM 608 O O . ALA A 1 79 ? -9.640 0.137 27.057 1.00 87.56 79 ALA A O 1
ATOM 609 N N . THR A 1 80 ? -9.714 -0.907 25.069 1.00 89.38 80 THR A N 1
ATOM 610 C CA . THR A 1 80 ? -8.282 -1.233 24.994 1.00 89.38 80 THR A CA 1
ATOM 611 C C . THR A 1 80 ? -7.436 -0.151 24.333 1.00 89.38 80 THR A C 1
ATOM 613 O O . THR A 1 80 ? -6.214 -0.289 24.319 1.00 89.38 80 THR A O 1
ATOM 616 N N . LYS A 1 81 ? -8.053 0.931 23.831 1.00 86.50 81 LYS A N 1
ATOM 617 C CA . LYS A 1 81 ? -7.366 2.024 23.127 1.00 86.50 81 LYS A CA 1
ATOM 618 C C . LYS A 1 81 ? -6.519 1.521 21.952 1.00 86.50 81 LYS A C 1
ATOM 620 O O . LYS A 1 81 ? -5.388 1.957 21.758 1.00 86.50 81 LYS A O 1
ATOM 625 N N . ARG A 1 82 ? -7.059 0.564 21.199 1.00 87.25 82 ARG A N 1
ATOM 626 C CA . ARG A 1 82 ? -6.415 -0.015 20.018 1.00 87.25 82 ARG A CA 1
ATOM 627 C C . ARG A 1 82 ? -7.404 -0.073 18.879 1.00 87.25 82 ARG A C 1
ATOM 629 O O . ARG A 1 82 ? -8.461 -0.688 19.006 1.00 87.25 82 ARG A O 1
ATOM 636 N N . PHE A 1 83 ? -7.039 0.554 17.772 1.00 87.88 83 PHE A N 1
ATOM 637 C CA . PHE A 1 83 ? -7.862 0.609 16.569 1.00 87.88 83 PHE A CA 1
ATOM 638 C C . PHE A 1 83 ? -7.012 0.256 15.343 1.00 87.88 83 PHE A C 1
ATOM 640 O O . PHE A 1 83 ? -6.777 1.115 14.494 1.00 87.88 83 PHE A O 1
ATOM 647 N N . PRO A 1 84 ? -6.529 -0.997 15.238 1.00 89.94 84 PRO A N 1
ATOM 648 C CA . PRO A 1 84 ? -5.780 -1.453 14.078 1.00 89.94 84 PRO A CA 1
ATOM 649 C C . PRO A 1 84 ? -6.672 -1.423 12.837 1.00 89.94 84 PRO A C 1
ATOM 651 O O . PRO A 1 84 ? -7.691 -2.119 12.769 1.00 89.94 84 PRO A O 1
ATOM 654 N N . ALA A 1 85 ? -6.273 -0.613 11.868 1.00 89.06 85 ALA A N 1
ATOM 655 C CA . ALA A 1 85 ? -6.806 -0.594 10.525 1.00 89.06 85 ALA A CA 1
ATOM 656 C C . ALA A 1 85 ? -5.809 -1.238 9.561 1.00 89.06 85 ALA A C 1
ATOM 658 O O . ALA A 1 85 ? -4.604 -1.000 9.632 1.00 89.06 85 ALA A O 1
ATOM 659 N N . GLU A 1 86 ? -6.325 -2.037 8.641 1.00 90.06 86 GLU A N 1
ATOM 660 C CA . GLU A 1 86 ? -5.566 -2.714 7.599 1.00 90.06 86 GLU A CA 1
ATOM 661 C C . GLU A 1 86 ? -6.166 -2.371 6.244 1.00 90.06 86 GLU A C 1
ATOM 663 O O . GLU A 1 86 ? -7.381 -2.244 6.113 1.00 90.06 86 GLU A O 1
ATOM 668 N N . PHE A 1 87 ? -5.327 -2.218 5.230 1.00 89.88 87 PHE A N 1
ATOM 669 C CA . PHE A 1 87 ? -5.770 -1.968 3.862 1.00 89.88 87 PHE A CA 1
ATOM 670 C C . PHE A 1 87 ? -4.702 -2.401 2.863 1.00 89.88 87 PHE A C 1
ATOM 672 O O . PHE A 1 87 ? -3.540 -2.617 3.216 1.00 89.88 87 PHE A O 1
ATOM 679 N N . VAL A 1 88 ? -5.094 -2.529 1.600 1.00 91.06 88 VAL A N 1
ATOM 680 C CA . VAL A 1 88 ? -4.186 -2.800 0.486 1.00 91.06 88 VAL A CA 1
ATOM 681 C C . VAL A 1 88 ? -4.037 -1.531 -0.340 1.00 91.06 88 VAL A C 1
ATOM 683 O O . VAL A 1 88 ? -5.009 -1.022 -0.895 1.00 91.06 88 VAL A O 1
ATOM 686 N N . LEU A 1 89 ? -2.811 -1.020 -0.415 1.00 91.06 89 LEU A N 1
ATOM 687 C CA . LEU A 1 89 ? -2.443 0.077 -1.296 1.00 91.06 89 LEU A CA 1
ATOM 688 C C . LEU A 1 89 ? -1.971 -0.493 -2.634 1.00 91.06 89 LEU A C 1
ATOM 690 O O . LEU A 1 89 ? -0.911 -1.116 -2.707 1.00 91.06 89 LEU A O 1
ATOM 694 N N . ASN A 1 90 ? -2.741 -0.263 -3.691 1.00 93.44 90 ASN A N 1
ATOM 695 C CA . ASN A 1 90 ? -2.376 -0.701 -5.029 1.00 93.44 90 ASN A CA 1
ATOM 696 C C . ASN A 1 90 ? -1.484 0.346 -5.696 1.00 93.44 90 ASN A C 1
ATOM 698 O O . ASN A 1 90 ? -1.852 1.516 -5.846 1.00 93.44 90 ASN A O 1
ATOM 702 N N . ILE A 1 91 ? -0.307 -0.091 -6.129 1.00 92.88 91 ILE A N 1
ATOM 703 C CA . ILE A 1 91 ? 0.642 0.728 -6.875 1.00 92.88 91 ILE A CA 1
ATOM 704 C C . ILE A 1 91 ? 0.714 0.205 -8.301 1.00 92.88 91 ILE A C 1
ATOM 706 O O . ILE A 1 91 ? 1.016 -0.960 -8.536 1.00 92.88 91 ILE A O 1
ATOM 710 N N . GLU A 1 92 ? 0.485 1.078 -9.267 1.00 95.31 92 GLU A N 1
ATOM 711 C CA . GLU A 1 92 ? 0.817 0.799 -10.654 1.00 95.31 92 GLU A CA 1
ATOM 712 C C . GLU A 1 92 ? 2.313 0.962 -10.874 1.00 95.31 92 GLU A C 1
ATOM 714 O O . GLU A 1 92 ? 2.879 2.015 -10.582 1.00 95.31 92 GLU A O 1
ATOM 719 N N . ALA A 1 93 ? 2.938 -0.062 -11.443 1.00 93.94 93 ALA A N 1
ATOM 720 C CA . ALA A 1 93 ? 4.303 -0.022 -11.929 1.00 93.94 93 ALA A CA 1
ATOM 721 C C . ALA A 1 93 ? 4.326 -0.170 -13.451 1.00 93.94 93 ALA A C 1
ATOM 723 O O . ALA A 1 93 ? 3.842 -1.160 -13.999 1.00 93.94 93 ALA A O 1
ATOM 724 N N . GLN A 1 94 ? 4.927 0.801 -14.131 1.00 94.12 94 GLN A N 1
ATOM 725 C CA . GLN A 1 94 ? 5.164 0.770 -15.570 1.00 94.12 94 GLN A CA 1
ATOM 726 C C . GLN A 1 94 ? 6.656 0.569 -15.831 1.00 94.12 94 GLN A C 1
ATOM 728 O O . GLN A 1 94 ? 7.490 1.316 -15.308 1.00 94.12 94 GLN A O 1
ATOM 733 N N . ASN A 1 95 ? 6.990 -0.407 -16.676 1.00 92.94 95 ASN A N 1
ATOM 734 C CA . ASN A 1 95 ? 8.344 -0.591 -17.184 1.00 92.94 95 ASN A CA 1
ATOM 735 C C . ASN A 1 95 ? 8.512 0.144 -18.526 1.00 92.94 95 ASN A C 1
ATOM 737 O O . ASN A 1 95 ? 7.984 -0.315 -19.538 1.00 92.94 95 ASN A O 1
ATOM 741 N N . PRO A 1 96 ? 9.247 1.273 -18.553 1.00 89.62 96 PRO A N 1
ATOM 742 C CA . PRO A 1 96 ? 9.471 2.053 -19.771 1.00 89.62 96 PRO A CA 1
ATOM 743 C C . PRO A 1 96 ? 10.476 1.427 -20.753 1.00 89.62 96 PRO A C 1
ATOM 745 O O . PRO A 1 96 ? 10.769 2.046 -21.772 1.00 89.62 96 PRO A O 1
ATOM 748 N N . ASN A 1 97 ? 11.040 0.252 -20.457 1.00 89.75 97 ASN A N 1
ATOM 749 C CA . ASN A 1 97 ? 11.881 -0.510 -21.384 1.00 89.75 97 ASN A CA 1
ATOM 750 C C . ASN A 1 97 ? 10.999 -1.386 -22.283 1.00 89.75 97 ASN A C 1
ATOM 752 O O . ASN A 1 97 ? 11.074 -2.612 -22.244 1.00 89.75 97 ASN A O 1
ATOM 756 N N . ASP A 1 98 ? 10.111 -0.751 -23.047 1.00 89.62 98 ASP A N 1
ATOM 757 C CA . ASP A 1 98 ? 9.070 -1.402 -23.851 1.00 89.62 98 ASP A CA 1
ATOM 758 C C . ASP A 1 98 ? 9.412 -1.537 -25.342 1.00 89.62 98 ASP A C 1
ATOM 760 O O . ASP A 1 98 ? 8.581 -1.946 -26.147 1.00 89.62 98 ASP A O 1
ATOM 764 N N . GLY A 1 99 ? 10.648 -1.205 -25.721 1.00 86.38 99 GLY A N 1
ATOM 765 C CA . GLY A 1 99 ? 11.072 -1.169 -27.121 1.00 86.38 99 GLY A CA 1
ATOM 766 C C . GLY A 1 99 ? 10.830 0.179 -27.807 1.00 86.38 99 GLY A C 1
ATOM 767 O O . GLY A 1 99 ? 11.303 0.384 -28.925 1.00 86.38 99 GLY A O 1
ATOM 768 N N . THR A 1 100 ? 10.132 1.120 -27.161 1.00 82.75 100 THR A N 1
ATOM 769 C CA . THR A 1 100 ? 9.919 2.472 -27.692 1.00 82.75 100 THR A CA 1
ATOM 770 C C . THR A 1 100 ? 11.041 3.426 -27.262 1.00 82.75 100 THR A C 1
ATOM 772 O O . THR A 1 100 ? 11.711 3.243 -26.244 1.00 82.75 100 THR A O 1
ATOM 775 N N . GLY A 1 101 ? 11.301 4.465 -28.064 1.00 74.38 101 GLY A N 1
ATOM 776 C CA . GLY A 1 101 ? 12.279 5.505 -27.713 1.00 74.38 101 GLY A CA 1
ATOM 777 C C . GLY A 1 101 ? 13.749 5.063 -27.737 1.00 74.38 101 GLY A C 1
ATOM 778 O O . GLY A 1 101 ? 14.569 5.684 -27.068 1.00 74.38 101 GLY A O 1
ATOM 779 N N . GLY A 1 102 ? 14.085 4.010 -28.491 1.00 73.38 102 GLY A N 1
ATOM 780 C CA . GLY A 1 102 ? 15.469 3.564 -28.708 1.00 73.38 102 GLY A CA 1
ATOM 781 C C . GLY A 1 102 ? 16.025 2.600 -27.653 1.00 73.38 102 GLY A C 1
ATOM 782 O O . GLY A 1 102 ? 17.170 2.171 -27.779 1.00 73.38 102 GLY A O 1
ATOM 783 N N . SER A 1 103 ? 15.228 2.227 -26.645 1.00 71.25 103 SER A N 1
ATOM 784 C CA . SER A 1 103 ? 15.595 1.194 -25.668 1.00 71.25 103 SER A CA 1
ATOM 785 C C . SER A 1 103 ? 15.175 -0.200 -26.143 1.00 71.25 103 SER A C 1
ATOM 787 O O . SER A 1 103 ? 14.221 -0.352 -26.904 1.00 71.25 103 SER A O 1
ATOM 789 N N . ARG A 1 104 ? 15.884 -1.239 -25.691 1.00 81.75 104 ARG A N 1
ATOM 790 C CA . ARG A 1 104 ? 15.507 -2.636 -25.938 1.00 81.75 104 ARG A CA 1
ATOM 791 C C . ARG A 1 104 ? 14.343 -3.015 -25.024 1.00 81.75 104 ARG A C 1
ATOM 793 O O . ARG A 1 104 ? 14.346 -2.666 -23.848 1.00 81.75 104 ARG A O 1
ATOM 800 N N . GLN A 1 105 ? 13.401 -3.801 -25.542 1.00 89.62 105 GLN A N 1
ATOM 801 C CA . GLN A 1 105 ? 12.351 -4.388 -24.718 1.00 89.62 105 GLN A CA 1
ATOM 802 C C . GLN A 1 105 ? 12.951 -5.350 -23.678 1.00 89.62 105 GLN A C 1
ATOM 804 O O . GLN A 1 105 ? 13.619 -6.323 -24.046 1.00 89.62 105 GLN A O 1
ATOM 809 N N . THR A 1 106 ? 12.726 -5.090 -22.388 1.00 88.88 106 THR A N 1
ATOM 810 C CA . THR A 1 106 ? 13.238 -5.920 -21.284 1.00 88.88 106 THR A CA 1
ATOM 811 C C . THR A 1 106 ? 12.212 -6.079 -20.166 1.00 88.88 106 THR A C 1
ATOM 813 O O . THR A 1 106 ? 11.376 -5.209 -19.925 1.00 88.88 106 THR A O 1
ATOM 816 N N . VAL A 1 107 ? 12.272 -7.209 -19.459 1.00 90.69 107 VAL A N 1
ATOM 817 C CA . VAL A 1 107 ? 11.513 -7.439 -18.221 1.00 90.69 107 VAL A CA 1
ATOM 818 C C . VAL A 1 107 ? 12.347 -6.943 -17.043 1.00 90.69 107 VAL A C 1
ATOM 820 O O . VAL A 1 107 ? 13.560 -7.145 -17.016 1.00 90.69 107 VAL A O 1
ATOM 823 N N . SER A 1 108 ? 11.700 -6.292 -16.077 1.00 90.25 108 SER A N 1
ATOM 824 C CA . SER A 1 108 ? 12.330 -5.893 -14.815 1.00 90.25 108 SER A CA 1
ATOM 825 C C . SER A 1 108 ? 11.791 -6.757 -13.684 1.00 90.25 108 SER A C 1
ATOM 827 O O . SER A 1 108 ? 10.578 -6.881 -13.546 1.00 90.25 108 SER A O 1
ATOM 829 N N . THR A 1 109 ? 12.662 -7.311 -12.848 1.00 90.19 109 THR A N 1
ATOM 830 C CA . THR A 1 109 ? 12.248 -8.031 -11.638 1.00 90.19 109 THR A CA 1
ATOM 831 C C . THR A 1 109 ? 12.343 -7.097 -10.440 1.00 90.19 109 THR A C 1
ATOM 833 O O . THR A 1 109 ? 13.423 -6.611 -10.107 1.00 90.19 109 THR A O 1
ATOM 836 N N . LEU A 1 110 ? 11.214 -6.846 -9.784 1.00 88.44 110 LEU A N 1
ATOM 837 C CA . LEU A 1 110 ? 11.155 -6.120 -8.525 1.00 88.44 110 LEU A CA 1
ATOM 838 C C . LEU A 1 110 ? 11.268 -7.130 -7.383 1.00 88.44 110 LEU A C 1
ATOM 840 O O . LEU A 1 110 ? 10.362 -7.930 -7.174 1.00 88.44 110 LEU A O 1
ATOM 844 N N . THR A 1 111 ? 12.396 -7.123 -6.678 1.00 88.50 111 THR A N 1
ATOM 845 C CA . THR A 1 111 ? 12.698 -8.073 -5.593 1.00 88.50 111 THR A CA 1
ATOM 846 C C . THR A 1 111 ? 12.304 -7.555 -4.215 1.00 88.50 111 THR A C 1
ATOM 848 O O . THR A 1 111 ? 11.995 -8.355 -3.336 1.00 88.50 111 THR A O 1
ATOM 851 N N . SER A 1 112 ? 12.281 -6.234 -4.033 1.00 86.25 112 SER A N 1
ATOM 852 C CA . SER A 1 112 ? 11.738 -5.564 -2.854 1.00 86.25 112 SER A CA 1
ATOM 853 C C . SER A 1 112 ? 11.146 -4.204 -3.228 1.00 86.25 112 SER A C 1
ATOM 855 O O . SER A 1 112 ? 11.530 -3.587 -4.223 1.00 86.25 112 SER A O 1
ATOM 857 N N . LEU A 1 113 ? 10.202 -3.739 -2.416 1.00 87.62 113 LEU A N 1
ATOM 858 C CA . LEU A 1 113 ? 9.631 -2.400 -2.471 1.00 87.62 113 LEU A CA 1
ATOM 859 C C . LEU A 1 113 ? 9.333 -1.945 -1.046 1.00 87.62 113 LEU A C 1
ATOM 861 O O . LEU A 1 113 ? 8.186 -1.937 -0.604 1.00 87.62 113 LEU A O 1
ATOM 865 N N . GLU A 1 114 ? 10.384 -1.589 -0.312 1.00 85.38 114 GLU A N 1
ATOM 866 C CA . GLU A 1 114 ? 10.214 -0.976 0.999 1.00 85.38 114 GLU A CA 1
ATOM 867 C C . GLU A 1 114 ? 9.469 0.348 0.843 1.00 85.38 114 GLU A C 1
ATOM 869 O O . GLU A 1 114 ? 9.900 1.271 0.151 1.00 85.38 114 GLU A O 1
ATOM 874 N N . SER A 1 115 ? 8.315 0.420 1.482 1.00 82.81 115 SER A N 1
ATOM 875 C CA . SER A 1 115 ? 7.402 1.544 1.415 1.00 82.81 115 SER A CA 1
ATOM 876 C C . SER A 1 115 ? 7.159 2.070 2.813 1.00 82.81 115 SER A C 1
ATOM 878 O O . SER A 1 115 ? 7.157 1.331 3.800 1.00 82.81 115 SER A O 1
ATOM 880 N N . ARG A 1 116 ? 6.954 3.378 2.893 1.00 85.06 116 ARG A N 1
ATOM 881 C CA . ARG A 1 116 ? 6.600 4.059 4.123 1.00 85.06 116 ARG A CA 1
ATOM 882 C C . ARG A 1 116 ? 5.442 4.986 3.829 1.00 85.06 116 ARG A C 1
ATOM 884 O O . ARG A 1 116 ? 5.576 5.875 2.992 1.00 85.06 116 ARG A O 1
ATOM 891 N N . LEU A 1 117 ? 4.325 4.785 4.514 1.00 80.94 117 LEU A N 1
ATOM 892 C CA . LEU A 1 117 ? 3.232 5.742 4.489 1.00 80.94 117 LEU A CA 1
ATOM 893 C C . LEU A 1 117 ? 3.517 6.818 5.530 1.00 80.94 117 LEU A C 1
ATOM 895 O O . LEU A 1 117 ? 3.734 6.506 6.703 1.00 80.94 117 LEU A O 1
ATOM 899 N N . LEU A 1 118 ? 3.529 8.069 5.079 1.00 81.94 118 LEU A N 1
ATOM 900 C CA . LEU A 1 118 ? 3.598 9.228 5.949 1.00 81.94 118 LEU A CA 1
ATOM 901 C C . LEU A 1 118 ? 2.256 9.943 5.892 1.00 81.94 118 LEU A C 1
ATOM 903 O O . LEU A 1 118 ? 1.813 10.322 4.809 1.00 81.94 118 LEU A O 1
ATOM 907 N N . ILE A 1 119 ? 1.641 10.153 7.047 1.00 75.56 119 ILE A N 1
ATOM 908 C CA . ILE A 1 119 ? 0.439 10.976 7.173 1.00 75.56 119 ILE A CA 1
ATOM 909 C C . ILE A 1 119 ? 0.835 12.208 7.986 1.00 75.56 119 ILE A C 1
ATOM 911 O O . ILE A 1 119 ? 1.342 12.090 9.102 1.00 75.56 119 ILE A O 1
ATOM 915 N N . ASP A 1 120 ? 0.677 13.393 7.394 1.00 74.25 120 ASP A N 1
ATOM 916 C CA . ASP A 1 120 ? 1.134 14.678 7.948 1.00 74.25 120 ASP A CA 1
ATOM 917 C C . ASP A 1 120 ? 2.613 14.678 8.379 1.00 74.25 120 ASP A C 1
ATOM 919 O O . ASP A 1 120 ? 2.980 15.197 9.432 1.00 74.25 120 ASP A O 1
ATOM 923 N N . GLY A 1 121 ? 3.474 14.033 7.586 1.00 70.81 121 GLY A N 1
ATOM 924 C CA . GLY A 1 121 ? 4.914 13.939 7.855 1.00 70.81 121 GLY A CA 1
ATOM 925 C C . GLY A 1 121 ? 5.304 12.957 8.967 1.00 70.81 121 GLY A C 1
ATOM 926 O O . GLY A 1 121 ? 6.494 12.711 9.166 1.00 70.81 121 GLY A O 1
ATOM 927 N N . V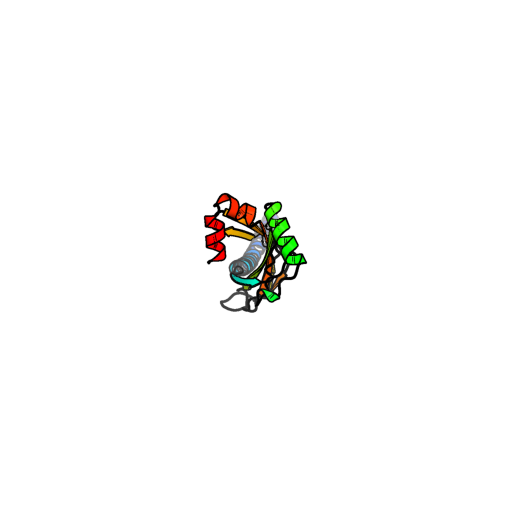AL A 1 122 ? 4.337 12.343 9.652 1.00 69.44 122 VAL A N 1
ATOM 928 C CA . VAL A 1 122 ? 4.587 11.296 10.647 1.00 69.44 122 VAL A CA 1
ATOM 929 C C . VAL A 1 122 ? 4.646 9.953 9.937 1.00 69.44 122 VAL A C 1
ATOM 931 O O . VAL A 1 122 ? 3.781 9.633 9.130 1.00 69.44 122 VAL A O 1
ATOM 934 N N . THR A 1 123 ? 5.686 9.169 10.220 1.00 71.12 123 THR A N 1
ATOM 935 C CA . THR A 1 123 ? 5.798 7.802 9.702 1.00 71.12 123 THR A CA 1
ATOM 936 C C . THR A 1 123 ? 4.750 6.930 10.366 1.00 71.12 123 THR A C 1
ATOM 938 O O . THR A 1 123 ? 4.760 6.781 11.583 1.00 71.12 123 THR A O 1
ATOM 941 N N . THR A 1 124 ? 3.875 6.352 9.556 1.00 71.81 124 THR A N 1
ATOM 942 C CA . THR A 1 124 ? 2.667 5.706 10.055 1.00 71.81 124 THR A CA 1
ATOM 943 C C . THR A 1 124 ? 2.672 4.202 9.824 1.00 71.81 124 THR A C 1
ATOM 945 O O . THR A 1 124 ? 2.234 3.449 10.684 1.00 71.81 124 THR A O 1
ATOM 948 N N . VAL A 1 125 ? 3.182 3.756 8.674 1.00 76.94 125 VAL A N 1
ATOM 949 C CA . VAL A 1 125 ? 3.208 2.338 8.289 1.00 76.94 125 VAL A CA 1
ATOM 950 C C . VAL A 1 125 ? 4.439 2.063 7.445 1.00 76.94 125 VAL A C 1
ATOM 952 O O . VAL A 1 125 ? 4.806 2.889 6.609 1.00 76.94 125 VAL A O 1
ATOM 955 N N . THR A 1 126 ? 5.032 0.884 7.607 1.00 78.69 126 THR A N 1
ATOM 956 C CA . THR A 1 126 ? 6.011 0.332 6.668 1.00 78.69 126 THR A CA 1
ATOM 957 C C . THR A 1 126 ? 5.434 -0.894 5.971 1.00 78.69 126 THR A C 1
ATOM 959 O O . THR A 1 126 ? 4.907 -1.775 6.645 1.00 78.69 126 THR A O 1
ATOM 962 N N . GLY A 1 127 ? 5.542 -0.961 4.647 1.00 77.06 127 GLY A N 1
ATOM 963 C CA . GLY A 1 127 ? 5.095 -2.101 3.842 1.00 77.06 127 GLY A CA 1
ATOM 964 C C . GLY A 1 127 ? 6.197 -2.585 2.906 1.00 77.06 127 GLY A C 1
ATOM 965 O O . GLY A 1 127 ? 7.116 -1.833 2.584 1.00 77.06 127 GLY A O 1
ATOM 966 N N . ASN A 1 128 ? 6.109 -3.829 2.452 1.00 84.56 128 ASN A N 1
ATOM 967 C CA . ASN A 1 128 ? 6.982 -4.383 1.419 1.00 84.56 128 ASN A CA 1
ATOM 968 C C . ASN A 1 128 ? 6.175 -5.348 0.540 1.00 84.56 128 ASN A C 1
ATOM 970 O O . ASN A 1 128 ? 5.057 -5.716 0.896 1.00 84.56 128 ASN A O 1
ATOM 974 N N . ILE A 1 129 ? 6.725 -5.749 -0.604 1.00 86.31 129 ILE A N 1
ATOM 975 C CA . ILE A 1 129 ? 6.155 -6.841 -1.395 1.00 86.31 129 ILE A CA 1
ATOM 976 C C . ILE A 1 129 ? 6.453 -8.184 -0.729 1.00 86.31 129 ILE A C 1
ATOM 978 O O . ILE A 1 129 ? 7.564 -8.424 -0.262 1.00 86.31 129 ILE A O 1
ATOM 982 N N . ASP A 1 130 ? 5.469 -9.080 -0.739 1.00 83.75 130 ASP A N 1
ATOM 983 C CA . ASP A 1 130 ? 5.594 -10.411 -0.126 1.00 83.75 130 ASP A CA 1
ATOM 984 C C . ASP A 1 130 ? 6.530 -11.342 -0.914 1.00 83.75 130 ASP A C 1
ATOM 986 O O . ASP A 1 130 ? 7.060 -12.319 -0.385 1.00 83.75 130 ASP A O 1
ATOM 990 N N . ARG A 1 131 ? 6.702 -11.073 -2.214 1.00 87.75 131 ARG A N 1
ATOM 991 C CA . ARG A 1 131 ? 7.544 -11.851 -3.126 1.00 87.75 131 ARG A CA 1
ATOM 992 C C . ARG A 1 131 ? 8.021 -10.998 -4.291 1.00 87.75 131 ARG A C 1
ATOM 994 O O . ARG A 1 131 ? 7.380 -10.009 -4.642 1.00 87.75 131 ARG A O 1
ATOM 1001 N N . ALA A 1 132 ? 9.096 -11.448 -4.931 1.00 88.88 132 ALA A N 1
ATOM 1002 C CA . ALA A 1 132 ? 9.552 -10.852 -6.174 1.00 88.88 132 ALA A CA 1
ATOM 1003 C C . ALA A 1 132 ? 8.467 -10.939 -7.261 1.00 88.88 132 ALA A C 1
ATOM 1005 O O . ALA A 1 132 ? 7.749 -11.939 -7.363 1.00 88.88 132 ALA A O 1
ATOM 1006 N N . LEU A 1 133 ? 8.363 -9.891 -8.071 1.00 89.56 133 LEU A N 1
ATOM 1007 C CA . LEU A 1 133 ? 7.389 -9.779 -9.152 1.00 89.56 133 LEU A CA 1
ATOM 1008 C C . LEU A 1 133 ? 8.056 -9.248 -10.420 1.00 89.56 133 LEU A C 1
ATOM 1010 O O . LEU A 1 133 ? 8.972 -8.427 -10.365 1.00 89.56 133 LEU A O 1
ATOM 1014 N N . GLU A 1 134 ? 7.608 -9.729 -11.571 1.00 92.44 134 GLU A N 1
ATOM 1015 C CA . GLU A 1 134 ? 8.085 -9.259 -12.867 1.00 92.44 134 GLU A CA 1
ATOM 1016 C C . GLU A 1 134 ? 7.193 -8.128 -13.378 1.00 92.44 134 GLU A C 1
ATOM 1018 O O . GLU A 1 134 ? 5.969 -8.230 -13.346 1.00 92.44 134 GLU A O 1
ATOM 1023 N N . ILE A 1 135 ? 7.818 -7.059 -13.874 1.00 93.25 135 ILE A N 1
ATOM 1024 C CA . ILE A 1 135 ? 7.158 -5.954 -14.567 1.00 93.25 135 ILE A CA 1
ATOM 1025 C C . ILE A 1 135 ? 7.543 -6.026 -16.051 1.00 93.25 135 ILE A C 1
ATOM 1027 O O . ILE A 1 135 ? 8.672 -5.655 -16.422 1.00 93.25 135 ILE A O 1
ATOM 1031 N N . PRO A 1 136 ? 6.635 -6.499 -16.920 1.00 93.69 136 PRO A N 1
ATOM 1032 C CA . PRO A 1 136 ? 6.887 -6.594 -18.348 1.00 93.69 136 PRO A CA 1
ATOM 1033 C C . PRO A 1 136 ? 7.146 -5.219 -18.961 1.00 93.69 136 PRO A C 1
ATOM 1035 O O . PRO A 1 136 ? 6.403 -4.269 -18.724 1.00 93.69 136 PRO A O 1
ATOM 1038 N N . GLY A 1 137 ? 8.178 -5.109 -19.795 1.00 91.62 137 GLY A N 1
ATOM 1039 C CA . GLY A 1 137 ? 8.377 -3.957 -20.671 1.00 91.62 137 GLY A CA 1
ATOM 1040 C C . GLY A 1 137 ? 7.400 -4.008 -21.840 1.00 91.62 137 GLY A C 1
ATOM 1041 O O . GLY A 1 137 ? 7.800 -4.299 -22.955 1.00 91.62 137 GLY A O 1
ATOM 1042 N N . THR A 1 138 ? 6.107 -3.830 -21.597 1.00 91.19 138 THR A N 1
ATOM 1043 C CA . THR A 1 138 ? 5.075 -3.783 -22.655 1.00 91.19 138 THR A CA 1
ATOM 1044 C C . THR A 1 138 ? 4.450 -2.397 -22.789 1.00 91.19 138 THR A C 1
ATOM 1046 O O . THR A 1 138 ? 3.535 -2.207 -23.584 1.00 91.19 138 THR A O 1
ATOM 1049 N N . GLY A 1 139 ? 4.890 -1.438 -21.968 1.00 86.44 139 GLY A N 1
ATOM 1050 C CA . GLY A 1 139 ? 4.279 -0.115 -21.834 1.00 86.44 139 GLY A CA 1
ATOM 1051 C C . GLY A 1 139 ? 3.014 -0.106 -20.964 1.00 86.44 139 GLY A C 1
ATOM 1052 O O . GLY A 1 139 ? 2.566 0.965 -20.553 1.00 86.44 139 GLY A O 1
ATOM 1053 N N . GLN A 1 140 ? 2.462 -1.276 -20.621 1.00 90.62 140 GLN A N 1
ATOM 1054 C CA . GLN A 1 140 ? 1.312 -1.410 -19.725 1.00 90.62 140 GLN A CA 1
ATOM 1055 C C . GLN A 1 140 ? 1.734 -1.382 -18.249 1.00 90.62 140 GLN A C 1
ATOM 1057 O O . GLN A 1 140 ? 2.839 -1.797 -17.890 1.00 90.62 140 GLN A O 1
ATOM 1062 N N . SER A 1 141 ? 0.837 -0.901 -17.388 1.00 93.25 141 SER A N 1
ATOM 1063 C CA . SER A 1 141 ? 1.028 -0.928 -15.937 1.00 93.25 141 SER A CA 1
ATOM 1064 C C . SER A 1 141 ? 0.710 -2.312 -15.366 1.00 93.25 141 SER A C 1
ATOM 1066 O O . SER A 1 141 ? -0.270 -2.944 -15.754 1.00 93.25 141 SER A O 1
ATOM 1068 N N . SER A 1 142 ? 1.515 -2.760 -14.405 1.00 93.88 142 SER A N 1
ATOM 1069 C CA . SER A 1 142 ? 1.229 -3.912 -13.540 1.00 93.88 142 SER A CA 1
ATOM 1070 C C . SER A 1 142 ? 0.853 -3.425 -12.142 1.00 93.88 142 SER A C 1
ATOM 1072 O O . SER A 1 142 ? 1.418 -2.439 -11.670 1.00 93.88 142 SER A O 1
ATOM 1074 N N . ILE A 1 143 ? -0.076 -4.106 -11.469 1.00 94.38 143 ILE A N 1
ATOM 1075 C CA . ILE A 1 143 ? -0.486 -3.757 -10.102 1.00 94.38 143 ILE A CA 1
ATOM 1076 C C . ILE A 1 143 ? 0.397 -4.476 -9.081 1.00 94.38 143 ILE A C 1
ATOM 1078 O O . ILE A 1 143 ? 0.542 -5.697 -9.115 1.00 94.38 143 ILE A O 1
ATOM 1082 N N . ILE A 1 144 ? 0.950 -3.700 -8.153 1.00 93.25 144 ILE A N 1
ATOM 1083 C CA . ILE A 1 144 ? 1.689 -4.153 -6.980 1.00 93.25 144 ILE A CA 1
ATOM 1084 C C . ILE A 1 144 ? 0.816 -3.879 -5.749 1.00 93.25 144 ILE A C 1
ATOM 1086 O O . ILE A 1 144 ? 0.678 -2.717 -5.356 1.00 93.25 144 ILE A O 1
ATOM 1090 N N . PRO A 1 145 ? 0.221 -4.913 -5.135 1.00 92.25 145 PRO A N 1
ATOM 1091 C CA . PRO A 1 145 ? -0.543 -4.748 -3.908 1.00 92.25 145 PRO A CA 1
ATOM 1092 C C . PRO A 1 145 ? 0.405 -4.684 -2.706 1.00 92.25 145 PRO A C 1
ATOM 1094 O O . PRO A 1 145 ? 1.176 -5.613 -2.468 1.00 92.25 145 PRO A O 1
ATOM 1097 N N . LEU A 1 146 ? 0.334 -3.603 -1.929 1.00 90.44 146 LEU A N 1
ATOM 1098 C CA . LEU A 1 146 ? 1.059 -3.464 -0.667 1.00 90.44 146 LEU A CA 1
ATOM 1099 C C . LEU A 1 146 ? 0.090 -3.533 0.507 1.00 90.44 146 LEU A C 1
ATOM 1101 O O . LEU A 1 146 ? -0.795 -2.688 0.636 1.00 90.44 146 LEU A O 1
ATOM 1105 N N . ARG A 1 147 ? 0.260 -4.528 1.380 1.00 88.88 147 ARG A N 1
ATOM 1106 C CA . ARG A 1 147 ? -0.526 -4.629 2.612 1.00 88.88 147 ARG A CA 1
ATOM 1107 C C . ARG A 1 147 ? 0.016 -3.655 3.650 1.00 88.88 147 ARG A C 1
ATOM 1109 O O . ARG A 1 147 ? 1.193 -3.698 3.996 1.00 88.88 147 ARG A O 1
ATOM 1116 N N . MET A 1 148 ? -0.870 -2.810 4.157 1.00 87.94 148 MET A N 1
ATOM 1117 C CA . MET A 1 148 ? -0.569 -1.751 5.111 1.00 87.94 148 MET A CA 1
ATOM 1118 C C . MET A 1 148 ? -1.387 -1.966 6.387 1.00 87.94 148 MET A C 1
ATOM 1120 O O . MET A 1 148 ? -2.540 -2.392 6.317 1.00 87.94 148 MET A O 1
ATOM 1124 N N . SER A 1 149 ? -0.797 -1.669 7.546 1.00 87.75 149 SER A N 1
ATOM 1125 C CA . SER A 1 149 ? -1.456 -1.742 8.854 1.00 87.75 149 SER A CA 1
ATOM 1126 C C . SER A 1 149 ? -1.060 -0.548 9.722 1.00 87.75 149 SER A C 1
ATOM 1128 O O . SER A 1 149 ? 0.122 -0.226 9.813 1.00 87.75 149 SER A O 1
ATOM 1130 N N . ILE A 1 150 ? -2.041 0.110 10.336 1.00 86.75 150 ILE A N 1
ATOM 1131 C CA . ILE A 1 150 ? -1.903 1.312 11.170 1.00 86.75 150 ILE A CA 1
ATOM 1132 C C . ILE A 1 150 ? -2.790 1.170 12.408 1.00 86.75 150 ILE A C 1
ATOM 1134 O O . ILE A 1 150 ? -3.957 0.819 12.274 1.00 86.75 150 ILE A O 1
ATOM 1138 N N . ASP A 1 151 ? -2.303 1.503 13.605 1.00 87.38 151 ASP A N 1
ATOM 1139 C CA . ASP A 1 151 ? -3.200 1.721 14.748 1.00 87.38 151 ASP A CA 1
ATOM 1140 C C . ASP A 1 151 ? -3.699 3.176 14.750 1.00 87.38 151 ASP A C 1
ATOM 1142 O O . ASP A 1 151 ? -2.939 4.121 14.979 1.00 87.38 151 ASP A O 1
ATOM 1146 N N . LEU A 1 152 ? -4.991 3.363 14.465 1.00 83.25 152 LEU A N 1
ATOM 1147 C CA . LEU A 1 152 ? -5.614 4.685 14.391 1.00 83.25 152 LEU A CA 1
ATOM 1148 C C . LEU A 1 152 ? -5.630 5.389 15.753 1.00 83.25 152 LEU A C 1
ATOM 1150 O O . LEU A 1 152 ? -5.548 6.615 15.803 1.00 83.25 152 LEU A O 1
ATOM 1154 N N . TYR A 1 153 ? -5.715 4.649 16.862 1.00 80.12 153 TYR A N 1
ATOM 1155 C CA . TYR A 1 153 ? -5.672 5.255 18.190 1.00 80.12 153 TYR A CA 1
ATOM 1156 C C . TYR A 1 153 ? -4.292 5.819 18.483 1.00 80.12 153 TYR A C 1
ATOM 1158 O O . TYR A 1 153 ? -4.177 6.938 18.967 1.00 80.12 153 TYR A O 1
ATOM 1166 N N . GLU A 1 154 ? -3.243 5.056 18.192 1.00 80.19 154 GLU A N 1
ATOM 1167 C CA . GLU A 1 154 ? -1.868 5.509 18.393 1.00 80.19 154 GLU A CA 1
ATOM 1168 C C . GLU A 1 154 ? -1.550 6.717 17.504 1.00 80.19 154 GLU A C 1
ATOM 1170 O O . GLU A 1 154 ? -0.981 7.710 17.966 1.00 80.19 154 GLU A O 1
ATOM 1175 N N . PHE A 1 155 ? -1.980 6.667 16.242 1.00 76.81 155 PHE A N 1
ATOM 1176 C CA . PHE A 1 155 ? -1.718 7.732 15.285 1.00 76.81 155 PHE A CA 1
ATOM 1177 C C . PHE A 1 155 ? -2.487 9.027 15.604 1.00 76.81 155 PHE A C 1
ATOM 1179 O O . PHE A 1 155 ? -1.891 10.107 15.641 1.00 76.81 155 PHE A O 1
ATOM 1186 N N . PHE A 1 156 ? -3.798 8.945 15.863 1.00 73.31 156 PHE A N 1
ATOM 1187 C CA . PHE A 1 156 ? -4.640 10.127 16.093 1.00 73.31 156 PHE A CA 1
ATOM 1188 C C . PHE A 1 156 ? -4.766 10.52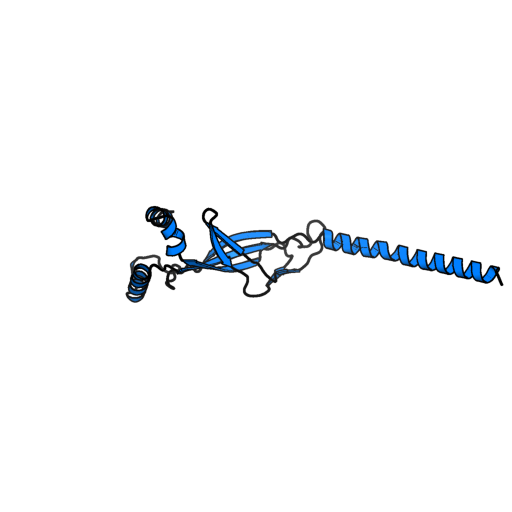6 17.563 1.00 73.31 156 PHE A C 1
ATOM 1190 O O . PHE A 1 156 ? -4.984 11.699 17.851 1.00 73.31 156 PHE A O 1
ATOM 1197 N N . GLY A 1 157 ? -4.588 9.603 18.509 1.00 64.88 157 GLY A N 1
ATOM 1198 C CA . GLY A 1 157 ? -4.672 9.884 19.946 1.00 64.88 157 GLY A CA 1
ATOM 1199 C C . GLY A 1 157 ? -3.654 10.928 20.406 1.00 64.88 157 GLY A C 1
ATOM 1200 O O . GLY A 1 157 ? -3.960 11.740 21.277 1.00 64.88 157 GLY A O 1
ATOM 1201 N N . ASN A 1 158 ? -2.492 10.992 19.748 1.00 63.44 158 ASN A N 1
ATOM 1202 C CA . ASN A 1 158 ? -1.488 12.038 19.966 1.00 63.44 158 ASN A CA 1
ATOM 1203 C C . ASN A 1 158 ? -1.888 13.412 19.390 1.00 63.44 158 ASN A C 1
ATOM 1205 O O . ASN A 1 158 ? -1.313 14.424 19.781 1.00 63.44 158 ASN A O 1
ATOM 1209 N N . LYS A 1 159 ? -2.874 13.467 18.482 1.00 62.81 159 LYS A N 1
ATOM 1210 C CA . LYS A 1 159 ? -3.442 14.701 17.905 1.00 62.81 159 LYS A CA 1
ATOM 1211 C C . LYS A 1 159 ? -4.733 15.159 18.604 1.00 62.81 159 LYS A C 1
ATOM 1213 O O . LYS A 1 159 ? -5.305 16.174 18.218 1.00 62.81 159 LYS A O 1
ATOM 1218 N N . GLY A 1 160 ? -5.178 14.443 19.642 1.00 62.09 160 GLY A N 1
ATOM 1219 C CA . GLY A 1 160 ? -6.381 14.759 20.417 1.00 62.09 160 GLY A CA 1
ATOM 1220 C C . GLY A 1 160 ? -7.702 14.398 19.720 1.00 62.09 160 GLY A C 1
ATOM 1221 O O . GLY A 1 160 ? -7.728 13.914 18.590 1.00 62.09 160 GLY A O 1
ATOM 1222 N N . TYR A 1 161 ? -8.823 14.643 20.411 1.00 61.38 161 TYR A N 1
ATOM 1223 C CA . TYR A 1 161 ? -10.180 14.337 19.925 1.00 61.38 161 TYR A CA 1
ATOM 1224 C C . TYR A 1 161 ? -10.517 15.014 18.587 1.00 61.38 161 TYR A C 1
ATOM 1226 O O . TYR A 1 161 ? -11.209 14.421 17.761 1.00 61.38 161 TYR A O 1
ATOM 1234 N N . GLU A 1 162 ? -9.994 16.218 18.340 1.00 63.47 162 GLU A N 1
ATOM 1235 C CA . GLU A 1 162 ? -10.194 16.936 17.074 1.00 63.47 162 GLU A CA 1
ATOM 1236 C C . GLU A 1 162 ? -9.553 16.214 15.881 1.00 63.47 162 GLU A C 1
ATOM 1238 O O . GLU A 1 162 ? -10.131 16.187 14.796 1.00 63.47 162 GLU A O 1
ATOM 1243 N N . GLY A 1 163 ? -8.402 15.559 16.078 1.00 62.88 163 GLY A N 1
ATOM 1244 C CA . GLY A 1 163 ? -7.733 14.787 15.028 1.00 62.88 163 GLY A CA 1
ATOM 1245 C C . GLY A 1 163 ? -8.547 13.577 14.562 1.00 62.88 163 GLY A C 1
ATOM 1246 O O . GLY A 1 163 ? -8.544 13.255 13.377 1.00 62.88 163 GLY A O 1
ATOM 1247 N N . ILE A 1 164 ? -9.285 12.943 15.477 1.00 57.50 164 ILE A N 1
ATOM 1248 C CA . ILE A 1 164 ? -10.167 11.807 15.171 1.00 57.50 164 ILE A CA 1
ATOM 1249 C C . ILE A 1 164 ? -11.426 12.284 14.429 1.00 57.50 164 ILE A C 1
ATOM 1251 O O . ILE A 1 164 ? -11.834 11.666 13.446 1.00 57.50 164 ILE A O 1
ATOM 1255 N N . LEU A 1 165 ? -12.028 13.393 14.872 1.00 61.09 165 LEU A N 1
ATOM 1256 C CA . LEU A 1 165 ? -13.220 13.975 14.242 1.00 61.09 165 LEU A CA 1
ATOM 1257 C C . LEU A 1 165 ? -12.949 14.472 12.818 1.00 61.09 165 LEU A C 1
ATOM 1259 O O . LEU A 1 165 ? -13.755 14.217 11.930 1.00 61.09 165 LEU A O 1
ATOM 1263 N N . ASN A 1 166 ? -11.811 15.127 12.584 1.00 59.53 166 ASN A N 1
ATOM 1264 C CA . ASN A 1 166 ? -11.459 15.633 11.257 1.00 59.53 166 ASN A CA 1
ATOM 1265 C C . ASN A 1 166 ? -11.239 14.512 10.233 1.00 59.53 166 ASN A C 1
ATOM 1267 O O . ASN A 1 166 ? -11.563 14.701 9.068 1.00 59.53 166 ASN A O 1
ATOM 1271 N N . LEU A 1 167 ? -10.743 13.342 10.651 1.00 55.53 167 LEU A N 1
ATOM 1272 C CA . LEU A 1 167 ? -10.616 12.190 9.755 1.00 55.53 167 LEU A CA 1
ATOM 1273 C C . LEU A 1 167 ? -11.977 11.589 9.396 1.00 55.53 167 LEU A C 1
ATOM 1275 O O . LEU A 1 167 ? -12.207 11.242 8.248 1.00 55.53 167 LEU A O 1
ATOM 1279 N N . ALA A 1 168 ? -12.878 11.452 10.371 1.00 53.88 168 ALA A N 1
ATOM 1280 C CA . ALA A 1 168 ? -14.197 10.865 10.134 1.00 53.88 168 ALA A CA 1
ATOM 1281 C C . ALA A 1 168 ? -15.079 11.712 9.194 1.00 53.88 168 ALA A C 1
ATOM 1283 O O . ALA A 1 168 ? -16.089 11.217 8.697 1.00 53.88 168 ALA A O 1
ATOM 1284 N N . LEU A 1 169 ? -14.718 12.983 8.986 1.00 53.53 169 LEU A N 1
ATOM 1285 C CA . LEU A 1 169 ? -15.452 13.958 8.179 1.00 53.53 169 LEU A CA 1
ATOM 1286 C C . LEU A 1 169 ? -14.765 14.311 6.844 1.00 53.53 169 LEU A C 1
ATOM 1288 O O . LEU A 1 169 ? -15.349 15.080 6.079 1.00 53.53 169 LEU A O 1
ATOM 1292 N N . ALA A 1 170 ? -13.553 13.805 6.585 1.00 49.53 170 ALA A N 1
ATOM 1293 C CA . ALA A 1 170 ? -12.762 14.062 5.374 1.00 49.53 170 ALA A CA 1
ATOM 1294 C C . ALA A 1 170 ? -12.916 12.936 4.343 1.00 49.53 170 ALA A C 1
ATOM 1296 O O . ALA A 1 170 ? -12.951 13.267 3.135 1.00 49.53 170 ALA A O 1
#